Protein AF-A0A2V9QSA2-F1 (afdb_monomer)

Sequence (96 aa):
MHLRLESENGRDGEEYRICDGHVEFRSVGSTPNSDEDNCAWRRVTPQQLIAHVNAKTVLAEWLKKRLGWRRLLRACAEEHLYMFDEMTSNTDRRAA

pLDDT: mean 77.39, std 17.63, range [40.19, 94.56]

Radius of gyration: 16.69 Å; Cα contacts (8 Å, |Δi|>4): 99; chains: 1; bounding box: 32×46×45 Å

Secondary structure (DSSP, 8-state):
-EEEEE-TTSSSEEEEEEETTEEEEEEE---TTSTTTTSS-EEPPHHHHHHHHHTT-HHHHHHHHHH-HHHHHHHHHGGGSTTTHHHHTTSTTS--

Nearest PDB structures (foldseek):
  7d5s-assembly1_A5  TM=6.603E-01  e=3.718E+00  Saccharomyces cerevisiae S288C
  8xa8-assembly1_D  TM=4.562E-01  e=2.093E+00  Bacillus
  7zaz-assembly2_BBB  TM=3.581E-01  e=2.535E+00  Omphalotus olearius
  7zb1-assembly4_D  TM=3.516E-01  e=6.604E+00  Omphalotus olearius

Solvent-accessible surface area (backbone atoms only — not comparable to full-atom values): 5800 Å² total; per-residue (Å²): 114,74,50,75,49,67,40,98,82,70,60,37,34,39,38,34,36,67,55,99,89,41,51,28,33,28,52,42,58,92,62,95,84,56,79,81,68,55,76,48,78,39,74,60,49,23,68,58,48,44,51,34,49,74,66,65,31,73,66,34,56,53,45,36,75,73,61,31,62,73,51,49,56,48,52,41,62,60,72,75,65,72,72,60,59,65,62,60,68,67,66,71,79,78,78,129

Structure (mmCIF, N/CA/C/O backbone):
data_AF-A0A2V9QSA2-F1
#
_entry.id   AF-A0A2V9QSA2-F1
#
loop_
_atom_site.group_PDB
_atom_site.id
_atom_site.type_symbol
_atom_site.label_atom_id
_atom_site.label_alt_id
_atom_site.label_comp_id
_atom_site.label_asym_id
_atom_site.label_entity_id
_atom_site.label_seq_id
_atom_site.pdbx_PDB_ins_code
_atom_site.Cartn_x
_atom_site.Cartn_y
_atom_site.Cartn_z
_atom_site.occupancy
_atom_site.B_iso_or_equiv
_atom_site.auth_seq_id
_atom_site.auth_comp_id
_atom_site.auth_asym_id
_atom_site.auth_atom_id
_atom_site.pdbx_PDB_model_num
ATOM 1 N N . MET A 1 1 ? -8.074 -8.162 -7.326 1.00 77.69 1 MET A N 1
ATOM 2 C CA . MET A 1 1 ? -8.130 -6.729 -7.726 1.00 77.69 1 MET A CA 1
ATOM 3 C C . MET A 1 1 ? -6.732 -6.155 -7.617 1.00 77.69 1 MET A C 1
ATOM 5 O O . MET A 1 1 ? -6.164 -6.267 -6.538 1.00 77.69 1 MET A O 1
ATOM 9 N N . HIS A 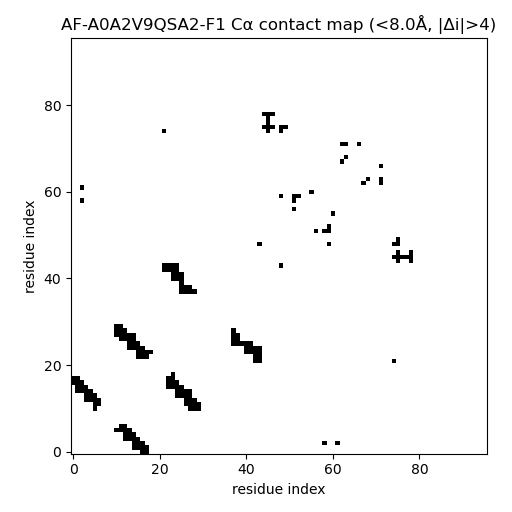1 2 ? -6.165 -5.656 -8.716 1.00 89.44 2 HIS A N 1
ATOM 10 C CA . HIS A 1 2 ? -4.749 -5.279 -8.795 1.00 89.44 2 HIS A CA 1
ATOM 11 C C . HIS A 1 2 ? -4.605 -3.794 -9.172 1.00 89.44 2 HIS A C 1
ATOM 13 O O . HIS A 1 2 ? -5.491 -3.233 -9.822 1.00 89.44 2 HIS A O 1
ATOM 19 N N . LEU A 1 3 ? -3.516 -3.167 -8.735 1.00 91.56 3 LEU A N 1
ATOM 20 C CA . LEU A 1 3 ? -3.052 -1.849 -9.165 1.00 91.56 3 LEU A CA 1
ATOM 21 C C . LEU A 1 3 ? -1.667 -2.031 -9.779 1.00 91.56 3 LEU A C 1
ATOM 23 O O . LEU A 1 3 ? -0.807 -2.618 -9.139 1.00 91.56 3 LEU A O 1
ATOM 27 N N . ARG A 1 4 ? -1.445 -1.513 -10.984 1.00 90.75 4 ARG A N 1
ATOM 28 C CA . ARG A 1 4 ? -0.126 -1.491 -11.617 1.00 90.75 4 ARG A CA 1
ATOM 29 C C . ARG A 1 4 ? 0.327 -0.043 -11.746 1.00 90.75 4 ARG A C 1
ATOM 31 O O . ARG A 1 4 ? -0.427 0.783 -12.258 1.00 90.75 4 ARG A O 1
ATOM 38 N N . LEU A 1 5 ? 1.512 0.249 -11.232 1.00 89.88 5 LEU A N 1
ATOM 39 C CA . LEU A 1 5 ? 2.210 1.515 -11.390 1.00 89.88 5 LEU A CA 1
ATOM 40 C C . LEU A 1 5 ? 3.334 1.282 -12.389 1.00 89.88 5 LEU A C 1
ATOM 42 O O . LEU A 1 5 ? 4.189 0.430 -12.169 1.00 89.88 5 LEU A O 1
ATOM 46 N N . GLU A 1 6 ? 3.300 1.996 -13.503 1.00 88.62 6 GLU A N 1
ATOM 47 C CA . GLU A 1 6 ? 4.300 1.861 -14.558 1.00 88.62 6 GLU A CA 1
ATOM 48 C C . GLU A 1 6 ? 5.298 3.009 -14.469 1.00 88.62 6 GLU A C 1
ATOM 50 O O . GLU A 1 6 ? 4.935 4.152 -14.181 1.00 88.62 6 GLU A O 1
ATOM 55 N N . SER A 1 7 ? 6.563 2.684 -14.709 1.00 83.25 7 SER A N 1
ATOM 56 C CA . SER A 1 7 ? 7.607 3.662 -14.968 1.00 83.25 7 SER A CA 1
ATOM 57 C C . SER A 1 7 ? 7.316 4.391 -16.280 1.00 83.25 7 SER A C 1
ATOM 59 O O . SER A 1 7 ? 6.612 3.882 -17.153 1.00 83.25 7 SER A O 1
ATOM 61 N N . GLU A 1 8 ? 7.904 5.573 -16.454 1.00 80.62 8 GLU A N 1
ATOM 62 C CA . GLU A 1 8 ? 7.762 6.406 -17.655 1.00 80.62 8 GLU A CA 1
ATOM 63 C C . GLU A 1 8 ? 8.127 5.653 -18.949 1.00 80.62 8 GLU A C 1
ATOM 65 O O . GLU A 1 8 ? 7.569 5.913 -20.012 1.00 80.62 8 GLU A O 1
ATOM 70 N N . ASN A 1 9 ? 9.021 4.663 -18.854 1.00 76.81 9 ASN A N 1
ATOM 71 C CA . ASN A 1 9 ? 9.433 3.822 -19.977 1.00 76.81 9 ASN A CA 1
ATOM 72 C C . ASN A 1 9 ? 8.422 2.710 -20.343 1.00 76.81 9 ASN A C 1
ATOM 74 O O . ASN A 1 9 ? 8.630 2.016 -21.340 1.00 76.81 9 ASN A O 1
ATOM 78 N N . GLY A 1 10 ? 7.379 2.497 -19.530 1.00 72.75 10 GLY A N 1
ATOM 79 C CA . GLY A 1 10 ? 6.364 1.447 -19.686 1.00 72.75 10 GLY A CA 1
ATOM 80 C C . GLY A 1 10 ? 6.888 0.007 -19.577 1.00 72.75 10 GLY A C 1
ATOM 81 O O . GLY A 1 10 ? 6.133 -0.943 -19.783 1.00 72.75 10 GLY A O 1
ATOM 82 N N . ARG A 1 11 ? 8.182 -0.180 -19.295 1.00 71.25 11 ARG A N 1
ATOM 83 C CA . ARG A 1 11 ? 8.852 -1.491 -19.245 1.00 71.25 11 ARG A CA 1
ATOM 84 C C . ARG A 1 11 ? 8.998 -2.008 -17.827 1.00 71.25 11 ARG A C 1
ATOM 86 O O . ARG A 1 11 ? 8.872 -3.212 -17.616 1.00 71.25 11 ARG A O 1
ATOM 93 N N . ASP A 1 12 ? 9.229 -1.094 -16.895 1.00 81.06 12 ASP A N 1
ATOM 94 C CA . ASP A 1 12 ? 9.400 -1.394 -15.482 1.00 81.06 12 ASP A CA 1
ATOM 95 C C . ASP A 1 12 ? 8.231 -0.824 -14.681 1.00 81.06 12 ASP A C 1
ATOM 97 O O . ASP A 1 12 ? 7.544 0.104 -15.115 1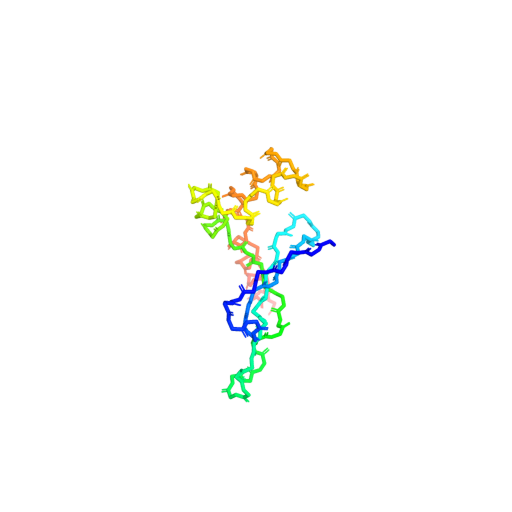.00 81.06 12 ASP A O 1
ATOM 101 N N . GLY A 1 13 ? 7.984 -1.377 -13.505 1.00 85.88 13 GLY A N 1
ATOM 102 C CA . GLY A 1 13 ? 6.876 -0.962 -12.671 1.00 85.88 13 GLY A CA 1
ATOM 103 C C . GLY A 1 13 ? 6.699 -1.821 -11.435 1.00 85.88 13 GLY A C 1
ATOM 104 O O . GLY A 1 13 ? 7.481 -2.723 -11.135 1.00 85.88 13 GLY A O 1
ATOM 105 N N . GLU A 1 14 ? 5.626 -1.527 -10.724 1.00 89.44 14 GLU A N 1
ATOM 106 C CA . GLU A 1 14 ? 5.217 -2.213 -9.512 1.00 89.44 14 GLU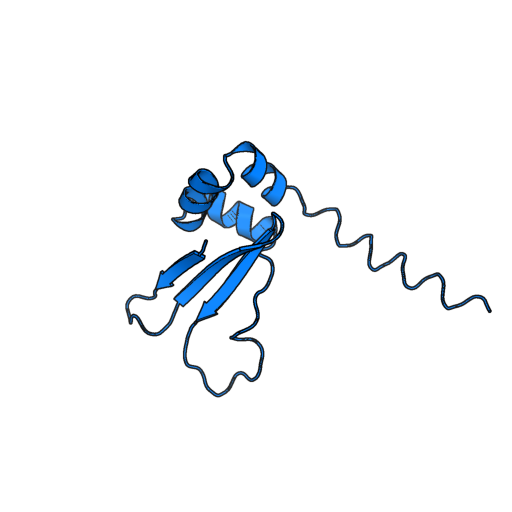 A CA 1
ATOM 107 C C . GLU A 1 14 ? 3.765 -2.642 -9.664 1.00 89.44 14 GLU A C 1
ATOM 109 O O . GLU A 1 14 ? 2.914 -1.902 -10.160 1.00 89.44 14 GLU A O 1
ATOM 114 N N . GLU A 1 15 ? 3.460 -3.853 -9.230 1.00 92.25 15 GLU A N 1
ATOM 115 C CA . GLU A 1 15 ? 2.101 -4.352 -9.168 1.00 92.25 15 GLU A CA 1
ATOM 116 C C . GLU A 1 15 ? 1.732 -4.618 -7.718 1.00 92.25 15 GLU A C 1
ATOM 118 O O . GLU A 1 15 ? 2.493 -5.232 -6.978 1.00 92.25 15 GLU A O 1
ATOM 123 N N . TYR A 1 16 ? 0.543 -4.180 -7.329 1.00 93.25 16 TYR A N 1
ATOM 124 C CA . TYR A 1 16 ? -0.012 -4.323 -5.996 1.00 93.25 16 TYR A CA 1
ATOM 125 C C . TYR A 1 16 ? -1.318 -5.096 -6.049 1.00 93.25 16 TYR A C 1
ATOM 127 O O . TYR A 1 16 ? -2.142 -4.911 -6.951 1.00 93.25 16 TYR A O 1
ATOM 135 N N . ARG A 1 17 ? -1.558 -5.915 -5.031 1.00 93.12 17 ARG A N 1
ATOM 136 C CA . ARG A 1 17 ? -2.831 -6.607 -4.828 1.00 93.12 17 ARG A CA 1
ATOM 137 C C . ARG A 1 17 ? -3.200 -6.637 -3.353 1.00 93.12 17 ARG A C 1
ATOM 139 O O . ARG A 1 17 ? -2.378 -6.390 -2.478 1.00 93.12 17 ARG A O 1
ATOM 146 N N . ILE A 1 18 ? -4.463 -6.953 -3.094 1.00 90.50 18 ILE A N 1
ATOM 147 C CA . ILE A 1 18 ? -4.953 -7.266 -1.752 1.00 90.50 18 ILE A CA 1
ATOM 148 C C . ILE A 1 18 ? -5.204 -8.775 -1.716 1.00 90.50 18 ILE A C 1
ATOM 150 O O . ILE A 1 18 ? -6.044 -9.253 -2.483 1.00 90.50 18 ILE A O 1
ATOM 154 N N . CYS A 1 19 ? -4.493 -9.498 -0.852 1.00 87.50 19 CYS A N 1
ATOM 155 C CA . CYS A 1 19 ? -4.639 -10.940 -0.637 1.00 87.50 19 CYS A CA 1
ATOM 156 C C . CYS A 1 19 ? -4.846 -11.208 0.855 1.00 87.50 19 CYS A C 1
ATOM 158 O O . CYS A 1 19 ? -4.075 -10.719 1.674 1.00 87.50 19 CYS A O 1
ATOM 160 N N . ASP A 1 20 ? -5.923 -11.910 1.216 1.00 83.31 20 ASP A N 1
ATOM 161 C CA . ASP A 1 20 ? -6.266 -12.263 2.606 1.00 83.31 20 ASP A CA 1
ATOM 162 C C . ASP A 1 20 ? -6.229 -11.095 3.608 1.00 83.31 20 ASP A C 1
ATOM 164 O O . ASP A 1 20 ? -5.941 -11.252 4.788 1.00 83.31 20 ASP A O 1
ATOM 168 N N . GLY A 1 21 ? -6.550 -9.886 3.137 1.00 80.38 21 GLY A N 1
ATOM 169 C CA . GLY A 1 21 ? -6.538 -8.671 3.957 1.00 80.38 21 GLY A CA 1
ATOM 170 C C . GLY A 1 21 ? -5.179 -7.976 4.057 1.00 80.38 21 GLY A C 1
ATOM 171 O O . GLY A 1 21 ? -5.135 -6.854 4.558 1.00 80.38 21 GLY A O 1
ATOM 172 N N . HIS A 1 22 ? -4.124 -8.567 3.505 1.00 84.88 22 HIS A N 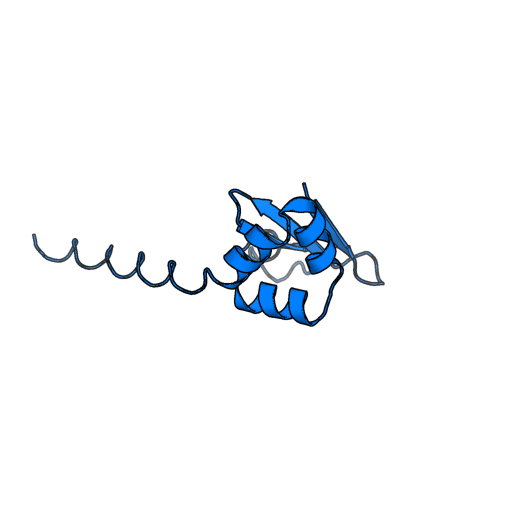1
ATOM 173 C CA . HIS A 1 22 ? -2.801 -7.969 3.394 1.00 84.88 22 HIS A CA 1
ATOM 174 C C . HIS A 1 22 ? -2.600 -7.315 2.028 1.00 84.88 22 HIS A C 1
ATOM 176 O O . HIS A 1 22 ? -3.185 -7.720 1.019 1.00 84.88 22 HIS A O 1
ATOM 182 N N . VAL A 1 23 ? -1.765 -6.279 2.003 1.00 90.31 23 VAL A N 1
ATOM 183 C CA . VAL A 1 23 ? -1.310 -5.658 0.760 1.00 90.31 23 VAL A CA 1
ATOM 184 C C . VAL A 1 23 ? -0.029 -6.357 0.348 1.00 90.31 23 VAL A C 1
ATOM 186 O O . VAL A 1 23 ? 0.905 -6.465 1.137 1.00 90.31 23 VAL A O 1
ATOM 189 N N . GLU A 1 24 ? 0.011 -6.829 -0.885 1.00 92.25 24 GLU A N 1
ATOM 190 C CA . GLU A 1 24 ? 1.190 -7.451 -1.467 1.00 92.25 24 GLU A CA 1
ATOM 191 C C . GLU A 1 24 ? 1.631 -6.651 -2.678 1.00 92.25 24 GLU A C 1
ATOM 193 O O . GLU A 1 24 ? 0.797 -6.075 -3.383 1.00 92.25 24 GLU A O 1
ATOM 198 N N . PHE A 1 25 ? 2.933 -6.633 -2.921 1.00 91.38 25 PHE A N 1
ATOM 199 C CA . PHE A 1 25 ? 3.529 -6.017 -4.087 1.00 91.38 25 PHE A CA 1
ATOM 200 C C . PHE A 1 25 ? 4.509 -6.966 -4.764 1.00 91.38 25 PHE A C 1
ATOM 202 O O . PHE A 1 25 ? 5.069 -7.872 -4.143 1.00 91.38 25 PHE A O 1
ATOM 209 N N . ARG A 1 26 ? 4.725 -6.734 -6.050 1.00 89.19 26 ARG A N 1
ATOM 210 C CA . ARG A 1 26 ? 5.843 -7.287 -6.803 1.00 89.19 26 ARG A CA 1
ATOM 211 C C . ARG A 1 26 ? 6.357 -6.240 -7.772 1.00 89.19 26 ARG A C 1
ATOM 213 O O . ARG A 1 26 ? 5.589 -5.413 -8.260 1.00 89.19 26 ARG A O 1
ATOM 220 N N . SER A 1 27 ? 7.641 -6.300 -8.073 1.00 86.31 27 SER A N 1
ATOM 221 C CA . SER A 1 27 ? 8.211 -5.531 -9.173 1.00 86.31 27 SER A CA 1
ATOM 222 C C . SER A 1 27 ? 7.870 -6.227 -10.494 1.00 86.31 27 SER A C 1
ATOM 224 O O . SER A 1 27 ? 7.696 -7.440 -10.543 1.00 86.31 27 SER A O 1
ATOM 226 N N . VAL A 1 28 ? 7.714 -5.463 -11.566 1.00 81.69 28 VAL A N 1
ATOM 227 C CA . VAL A 1 28 ? 7.455 -5.970 -12.914 1.00 81.69 28 VAL A CA 1
ATOM 228 C C . VAL A 1 28 ? 8.443 -5.264 -13.826 1.00 81.69 28 VAL A C 1
ATOM 230 O O . VAL A 1 28 ? 8.342 -4.058 -13.986 1.00 81.69 28 VAL A O 1
ATOM 233 N N . GLY A 1 29 ? 9.422 -5.972 -14.382 1.00 73.44 29 GLY A N 1
ATOM 234 C CA . GLY A 1 29 ? 10.489 -5.338 -15.162 1.00 73.44 29 GLY A CA 1
ATOM 235 C C . GLY A 1 29 ? 11.583 -6.319 -15.567 1.00 73.44 29 GLY A C 1
ATOM 236 O O . GLY A 1 29 ? 11.750 -7.369 -14.948 1.00 73.44 29 GLY A O 1
ATOM 237 N N . SER A 1 30 ? 12.286 -6.007 -16.655 1.00 59.81 30 SER A N 1
ATOM 238 C CA . SER A 1 30 ? 13.206 -6.932 -17.330 1.00 59.81 30 SER A CA 1
ATOM 239 C C . SER A 1 30 ? 14.657 -6.707 -16.908 1.00 59.81 30 SER A C 1
ATOM 241 O O . SER A 1 30 ? 15.428 -6.091 -17.640 1.00 59.81 30 SER A O 1
ATOM 243 N N . THR A 1 31 ? 15.069 -7.273 -15.775 1.00 54.69 31 THR A N 1
ATOM 244 C CA . THR A 1 31 ? 16.475 -7.662 -15.593 1.00 54.69 31 THR A CA 1
ATOM 245 C C . THR A 1 31 ? 16.567 -9.186 -15.587 1.00 54.69 31 THR A C 1
ATOM 247 O O . THR A 1 31 ? 16.112 -9.810 -14.631 1.00 54.69 31 THR A O 1
ATOM 250 N N . PRO A 1 32 ? 17.153 -9.809 -16.627 1.00 50.34 32 PRO A N 1
ATOM 251 C CA . PRO A 1 32 ? 17.303 -11.264 -16.699 1.00 50.34 32 PRO A CA 1
ATOM 252 C C . PRO A 1 32 ? 18.381 -11.825 -15.755 1.00 50.34 32 PRO A C 1
ATOM 254 O O . PRO A 1 32 ? 18.585 -13.029 -15.746 1.00 50.34 32 PRO A O 1
ATOM 257 N N . A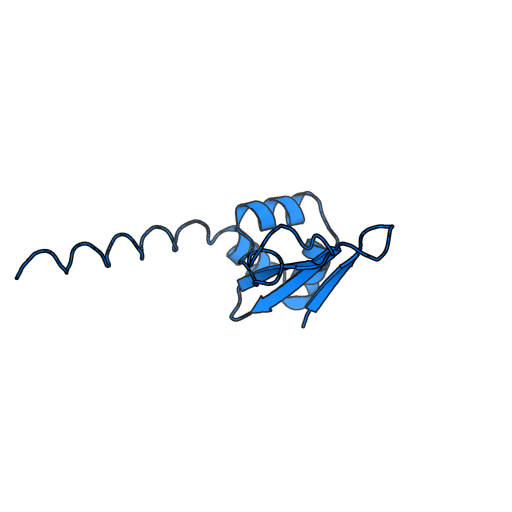SN A 1 33 ? 19.065 -10.978 -14.973 1.00 48.41 33 ASN A N 1
ATOM 258 C CA . ASN A 1 33 ? 20.222 -11.361 -14.149 1.00 48.41 33 ASN A CA 1
ATOM 259 C C . ASN A 1 33 ? 19.985 -11.239 -12.634 1.00 48.41 33 ASN A C 1
ATOM 261 O O . ASN A 1 33 ? 20.938 -11.195 -11.862 1.00 48.41 33 ASN A O 1
ATOM 265 N N . SER A 1 34 ? 18.735 -11.137 -12.196 1.00 54.06 34 SER A N 1
ATOM 266 C CA . SER A 1 34 ? 18.389 -11.256 -10.778 1.00 54.06 34 SER A CA 1
ATOM 267 C C . SER A 1 34 ? 17.384 -12.388 -10.664 1.00 54.06 34 SER A C 1
ATOM 269 O O . SER A 1 34 ? 16.170 -12.169 -10.721 1.00 54.06 34 SER A O 1
ATOM 271 N N . ASP A 1 35 ? 17.940 -13.594 -10.652 1.00 47.88 35 ASP A N 1
ATOM 272 C CA . ASP A 1 35 ? 17.228 -14.853 -10.531 1.00 47.88 35 ASP A CA 1
ATOM 273 C C . ASP A 1 35 ? 16.210 -14.798 -9.372 1.00 47.88 35 ASP A C 1
ATOM 275 O O . ASP A 1 35 ? 16.481 -14.296 -8.283 1.00 47.88 35 ASP A O 1
ATOM 279 N N . GLU A 1 36 ? 15.005 -15.285 -9.664 1.00 50.44 36 GLU A N 1
ATOM 280 C CA . GLU A 1 36 ? 13.948 -15.709 -8.730 1.00 50.44 36 GLU A CA 1
ATOM 281 C C . GLU A 1 36 ? 13.168 -14.654 -7.911 1.00 50.44 36 GLU A C 1
ATOM 283 O O . GLU A 1 36 ? 11.968 -14.851 -7.706 1.00 50.44 36 GLU A O 1
ATOM 288 N N . ASP A 1 37 ? 13.726 -13.498 -7.542 1.00 53.00 37 ASP A N 1
ATOM 289 C CA . ASP A 1 37 ? 13.036 -12.563 -6.621 1.00 53.00 37 ASP A CA 1
ATOM 290 C C . ASP A 1 37 ? 12.069 -11.559 -7.284 1.00 53.00 37 ASP A C 1
ATOM 292 O O . ASP A 1 37 ? 11.194 -10.985 -6.625 1.00 53.00 37 ASP A O 1
ATOM 296 N N . ASN A 1 38 ? 12.178 -11.345 -8.598 1.00 57.72 38 ASN A N 1
ATOM 297 C CA . ASN A 1 38 ? 11.431 -10.290 -9.301 1.00 57.72 38 ASN A CA 1
ATOM 298 C C . ASN A 1 38 ? 9.995 -10.660 -9.703 1.00 57.72 38 ASN A C 1
ATOM 300 O O . ASN A 1 38 ? 9.283 -9.819 -10.239 1.00 57.72 38 ASN A O 1
ATOM 304 N N . CYS A 1 39 ? 9.537 -11.884 -9.436 1.00 66.69 39 CYS A N 1
ATOM 305 C CA . CYS A 1 39 ? 8.177 -12.319 -9.787 1.00 66.69 39 CYS A CA 1
ATOM 306 C C . CYS A 1 39 ? 7.313 -12.705 -8.579 1.00 66.69 39 CYS A C 1
ATOM 308 O O . CYS A 1 39 ? 6.093 -12.859 -8.732 1.00 66.69 39 CYS A O 1
ATOM 310 N N . ALA A 1 40 ? 7.916 -12.857 -7.397 1.00 81.69 40 ALA A N 1
ATOM 311 C CA . ALA A 1 40 ? 7.216 -13.276 -6.194 1.00 81.69 40 ALA A CA 1
ATOM 312 C C . ALA A 1 40 ? 6.444 -12.110 -5.564 1.00 81.69 40 ALA A C 1
ATOM 314 O O . ALA A 1 40 ? 6.945 -10.994 -5.416 1.00 81.69 40 ALA A O 1
ATOM 315 N N . TRP A 1 41 ? 5.201 -12.384 -5.171 1.00 87.56 41 TRP A N 1
ATOM 316 C CA . TRP A 1 41 ? 4.416 -11.456 -4.368 1.00 87.56 41 TRP A CA 1
ATOM 317 C C . TRP A 1 41 ? 4.988 -11.403 -2.956 1.00 87.56 41 TRP A C 1
ATOM 319 O O . TRP A 1 41 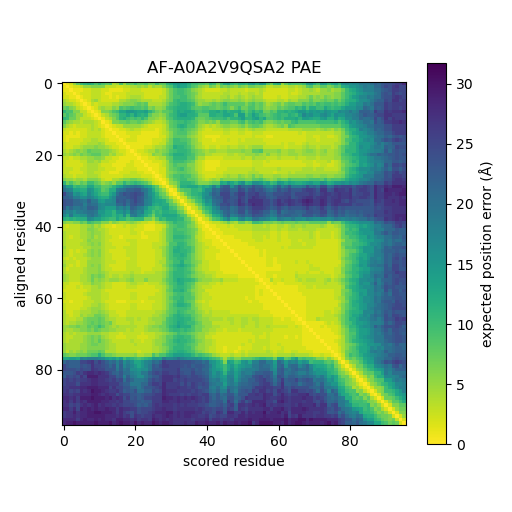? 5.109 -12.431 -2.293 1.00 87.56 41 TRP A O 1
ATOM 329 N N . ARG A 1 42 ? 5.316 -10.199 -2.492 1.00 88.81 42 ARG A N 1
ATOM 330 C CA . ARG A 1 42 ? 5.817 -9.945 -1.141 1.00 88.81 42 ARG A CA 1
ATOM 331 C C . ARG A 1 42 ? 4.849 -9.043 -0.401 1.00 88.81 42 ARG A C 1
ATOM 333 O O . ARG A 1 42 ? 4.256 -8.143 -0.992 1.00 88.81 42 ARG A O 1
ATOM 340 N N . ARG A 1 43 ? 4.680 -9.269 0.899 1.00 89.75 43 ARG A N 1
ATOM 341 C CA . ARG A 1 43 ? 3.829 -8.409 1.727 1.00 89.75 43 ARG A CA 1
ATOM 342 C C . ARG A 1 43 ? 4.458 -7.026 1.852 1.00 89.75 43 ARG A C 1
ATOM 344 O O . ARG A 1 43 ? 5.648 -6.908 2.129 1.00 89.75 43 ARG A O 1
ATOM 351 N N . VAL A 1 44 ? 3.643 -5.996 1.657 1.00 89.94 44 VAL A N 1
ATOM 352 C CA . VAL A 1 44 ? 4.027 -4.614 1.944 1.00 89.94 44 VAL A CA 1
ATOM 353 C C . VAL A 1 44 ? 4.075 -4.464 3.457 1.00 89.94 44 VAL A C 1
ATOM 355 O O . VAL A 1 44 ? 3.103 -4.792 4.144 1.00 89.94 44 VAL A O 1
ATOM 358 N N . THR A 1 45 ? 5.200 -3.991 3.985 1.00 89.62 45 THR A N 1
ATOM 359 C CA . THR A 1 45 ? 5.338 -3.832 5.432 1.00 89.62 45 THR A CA 1
ATOM 360 C C . THR A 1 45 ? 4.452 -2.690 5.938 1.00 89.62 45 THR A C 1
ATOM 362 O O . THR A 1 45 ? 4.156 -1.746 5.193 1.00 89.62 45 THR A O 1
ATOM 365 N N . PRO A 1 46 ? 4.054 -2.710 7.219 1.00 90.25 46 PRO A N 1
ATOM 366 C CA . PRO A 1 46 ? 3.336 -1.593 7.820 1.00 90.25 46 PRO A CA 1
ATOM 367 C C . PRO A 1 46 ? 4.074 -0.256 7.655 1.00 90.25 46 PRO A C 1
ATOM 369 O O . PRO A 1 46 ? 3.442 0.744 7.319 1.00 90.25 46 PRO A O 1
ATOM 372 N N . GLN A 1 47 ? 5.412 -0.232 7.769 1.00 89.94 47 GLN A N 1
ATOM 373 C CA . GLN A 1 47 ? 6.183 1.005 7.576 1.00 89.94 47 GLN A CA 1
ATOM 374 C C . GLN A 1 47 ? 6.119 1.511 6.129 1.00 89.94 47 GLN A C 1
ATOM 376 O O . GLN A 1 47 ? 5.989 2.715 5.902 1.00 89.94 47 GLN A O 1
ATOM 381 N N . GLN A 1 48 ? 6.156 0.609 5.143 1.00 90.94 48 GLN A N 1
ATOM 382 C CA . GLN A 1 48 ? 5.970 0.974 3.737 1.00 90.94 48 GLN A CA 1
ATOM 383 C C . GLN A 1 48 ? 4.564 1.539 3.499 1.00 90.94 48 GLN A C 1
ATOM 385 O O . GLN A 1 48 ? 4.417 2.584 2.863 1.00 90.94 48 GLN A O 1
ATOM 390 N N . LEU A 1 49 ? 3.523 0.916 4.065 1.00 91.19 49 LEU A N 1
ATOM 391 C CA . LEU A 1 49 ? 2.153 1.438 3.988 1.00 91.19 49 LEU A CA 1
ATOM 392 C C . LEU A 1 49 ? 2.036 2.831 4.616 1.00 91.19 49 LEU A C 1
ATOM 394 O O . LEU A 1 49 ? 1.431 3.719 4.013 1.00 91.19 49 LEU A O 1
ATOM 398 N N . ILE A 1 50 ? 2.652 3.052 5.781 1.00 91.69 50 ILE A N 1
ATOM 399 C CA . ILE A 1 50 ? 2.702 4.365 6.438 1.00 91.69 50 ILE A CA 1
ATOM 400 C C . ILE A 1 50 ? 3.356 5.398 5.517 1.00 91.69 50 ILE A C 1
ATOM 402 O O . ILE A 1 50 ? 2.801 6.483 5.337 1.00 91.69 50 ILE A O 1
ATOM 406 N N . ALA A 1 51 ? 4.490 5.066 4.893 1.00 92.38 51 ALA A N 1
ATOM 407 C CA . ALA A 1 51 ? 5.163 5.958 3.954 1.00 92.38 51 ALA A CA 1
ATOM 408 C C . ALA A 1 51 ? 4.248 6.334 2.775 1.00 92.38 51 ALA A C 1
ATOM 410 O O . ALA A 1 51 ? 4.094 7.517 2.467 1.00 92.38 51 ALA A O 1
ATOM 411 N N . HIS A 1 52 ? 3.561 5.356 2.175 1.00 92.88 52 HIS A N 1
ATOM 412 C CA . HIS A 1 52 ? 2.617 5.592 1.079 1.00 92.88 52 HIS A CA 1
ATOM 413 C C . HIS A 1 52 ? 1.423 6.465 1.480 1.00 92.88 52 HIS A C 1
ATOM 415 O O . HIS A 1 52 ? 1.007 7.318 0.687 1.00 92.88 52 HIS A O 1
ATOM 421 N N . VAL A 1 53 ? 0.870 6.255 2.681 1.00 90.94 53 VAL A N 1
ATOM 422 C CA . VAL A 1 53 ? -0.254 7.033 3.228 1.00 90.94 53 VAL A CA 1
ATOM 423 C C . VAL A 1 53 ? 0.174 8.466 3.537 1.00 90.94 53 VAL A C 1
ATOM 425 O O . VAL A 1 53 ? -0.516 9.401 3.132 1.00 90.94 53 VAL A O 1
ATOM 428 N N . ASN A 1 54 ? 1.328 8.652 4.180 1.00 91.88 54 ASN A N 1
ATOM 429 C CA . ASN A 1 54 ? 1.876 9.973 4.493 1.00 91.88 54 ASN A CA 1
ATOM 430 C C . ASN A 1 54 ? 2.192 10.774 3.224 1.00 91.88 54 ASN A C 1
ATOM 432 O O . ASN A 1 54 ? 1.880 11.962 3.151 1.00 91.88 5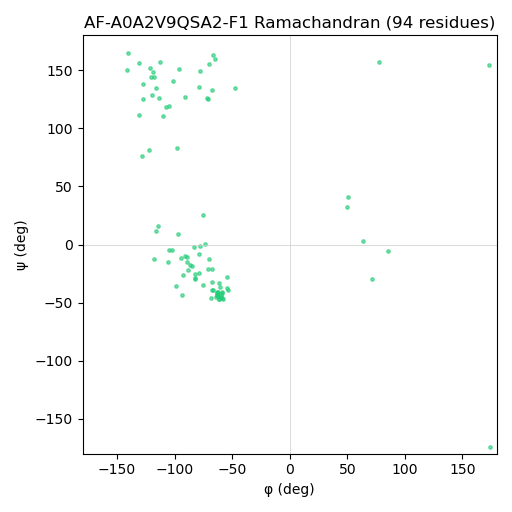4 ASN A O 1
ATOM 436 N N . ALA A 1 55 ? 2.744 10.115 2.203 1.00 92.81 55 ALA A N 1
ATOM 437 C CA . ALA A 1 55 ? 3.038 10.723 0.908 1.00 92.81 55 ALA A CA 1
ATOM 438 C C . ALA A 1 55 ? 1.803 10.878 -0.003 1.00 92.81 55 ALA A C 1
ATOM 440 O O . ALA A 1 55 ? 1.931 11.409 -1.104 1.00 92.81 55 ALA A O 1
ATOM 441 N N . LYS A 1 56 ? 0.610 10.433 0.428 1.00 92.06 56 LYS A N 1
ATOM 442 C CA . LYS A 1 56 ? -0.649 10.498 -0.344 1.00 92.06 56 LYS A CA 1
ATOM 443 C C . LYS A 1 56 ? -0.514 9.931 -1.762 1.00 92.06 56 LYS A C 1
ATOM 445 O O . LYS A 1 56 ? -1.026 10.487 -2.732 1.00 92.06 56 LYS A O 1
ATOM 450 N N . THR A 1 57 ? 0.211 8.824 -1.879 1.00 93.56 57 THR A N 1
ATOM 451 C CA . THR A 1 57 ? 0.484 8.186 -3.173 1.00 93.56 57 THR A CA 1
ATOM 452 C C . THR A 1 57 ? -0.785 7.624 -3.819 1.00 93.56 57 THR A C 1
ATOM 454 O O . THR A 1 57 ? -1.790 7.369 -3.151 1.00 93.56 57 THR A O 1
ATOM 457 N N . VAL A 1 58 ? -0.719 7.343 -5.126 1.00 93.44 58 VAL A N 1
ATOM 458 C CA . VAL A 1 58 ? -1.796 6.652 -5.863 1.00 93.44 58 VAL A CA 1
ATOM 459 C C . VAL A 1 58 ? -2.160 5.320 -5.199 1.00 93.44 58 VAL A C 1
ATOM 461 O O . VAL A 1 58 ? -3.341 4.981 -5.110 1.00 93.44 58 VAL A O 1
ATOM 464 N N . LEU A 1 59 ? -1.168 4.600 -4.662 1.00 92.31 59 LEU A N 1
ATOM 465 C CA . LEU A 1 59 ? -1.398 3.380 -3.893 1.00 92.31 59 LEU A CA 1
ATOM 466 C C . LEU A 1 59 ? -2.267 3.641 -2.656 1.00 92.31 59 LEU A C 1
ATOM 468 O O . LEU A 1 59 ? -3.214 2.896 -2.413 1.00 92.31 59 LEU A O 1
ATOM 472 N N . ALA A 1 60 ? -1.997 4.705 -1.897 1.00 93.25 60 ALA A N 1
ATOM 473 C CA . ALA A 1 60 ? -2.768 5.036 -0.700 1.00 93.25 60 ALA A CA 1
ATOM 474 C C . ALA A 1 60 ? -4.234 5.365 -1.018 1.00 93.25 60 ALA A C 1
ATOM 476 O O . ALA A 1 60 ? -5.138 4.868 -0.342 1.00 93.25 60 ALA A O 1
ATOM 477 N N . GLU A 1 61 ? -4.493 6.139 -2.073 1.00 94.12 61 GLU A N 1
ATOM 478 C CA . GLU A 1 61 ? -5.864 6.442 -2.501 1.00 94.12 61 GLU A CA 1
ATOM 479 C C . GLU A 1 61 ? -6.584 5.199 -3.042 1.00 94.12 61 GLU A C 1
ATOM 481 O O . GLU A 1 61 ? -7.757 4.958 -2.730 1.00 94.12 61 GLU A O 1
ATOM 486 N N . TRP A 1 62 ? -5.876 4.348 -3.788 1.00 94.56 62 TRP A N 1
ATOM 487 C CA . TRP A 1 62 ? -6.413 3.068 -4.241 1.00 94.56 62 TRP A CA 1
ATOM 488 C C . TRP A 1 62 ? -6.775 2.149 -3.064 1.00 94.56 62 TRP A C 1
ATOM 490 O O . TRP A 1 62 ? -7.891 1.619 -3.018 1.00 94.56 62 TRP A O 1
ATOM 500 N N . LEU A 1 63 ? -5.888 2.015 -2.072 1.00 93.00 63 LEU A N 1
ATOM 501 C CA . LEU A 1 63 ? -6.127 1.228 -0.861 1.00 93.00 63 LEU A CA 1
ATOM 502 C C . LEU A 1 63 ? -7.302 1.782 -0.059 1.00 93.00 63 LEU A C 1
ATOM 504 O O . LEU A 1 63 ? -8.184 1.025 0.345 1.00 93.00 63 LEU A O 1
ATOM 508 N N . LYS A 1 64 ? -7.376 3.102 0.118 1.00 92.69 64 LYS A N 1
ATOM 509 C CA . LYS A 1 64 ? -8.489 3.767 0.801 1.00 92.69 64 LYS A CA 1
ATOM 510 C C . LYS A 1 64 ? -9.825 3.476 0.121 1.00 92.69 64 LYS A C 1
ATOM 512 O O . LYS A 1 64 ? -10.799 3.191 0.815 1.00 92.69 64 LYS A O 1
ATOM 517 N N . LYS A 1 65 ? -9.880 3.490 -1.214 1.00 92.44 65 LYS A N 1
ATOM 518 C CA . LYS A 1 65 ? -11.103 3.184 -1.975 1.00 92.44 65 LYS A CA 1
ATOM 519 C C . LYS A 1 65 ? -11.530 1.718 -1.854 1.00 92.44 65 LYS A C 1
ATOM 521 O O . LYS A 1 65 ? -12.721 1.429 -1.918 1.00 92.44 65 LYS A O 1
ATOM 526 N N . ARG A 1 66 ? -10.581 0.787 -1.709 1.00 90.50 66 ARG A N 1
ATOM 527 C CA . ARG A 1 66 ? -10.854 -0.664 -1.696 1.00 90.50 66 ARG A CA 1
ATOM 528 C C . ARG A 1 66 ? -11.056 -1.245 -0.299 1.00 90.50 66 ARG A C 1
ATOM 530 O O . ARG A 1 66 ? -11.963 -2.045 -0.102 1.00 90.50 66 ARG A O 1
ATOM 537 N N . LEU A 1 67 ? -10.219 -0.857 0.656 1.00 88.81 67 LEU A N 1
ATOM 538 C CA . LEU A 1 67 ? -10.252 -1.343 2.038 1.00 88.81 67 LEU A CA 1
ATOM 539 C C . LEU A 1 67 ? -11.088 -0.441 2.951 1.00 88.81 67 LEU A C 1
ATOM 541 O O . LEU A 1 67 ? -11.606 -0.897 3.972 1.00 88.81 67 LEU A O 1
ATOM 545 N N . GLY A 1 68 ? -11.217 0.839 2.602 1.00 91.12 68 GLY A N 1
ATOM 546 C CA . GLY A 1 68 ? -11.709 1.862 3.513 1.00 91.12 68 GLY A CA 1
ATOM 547 C C . GLY A 1 68 ? -10.642 2.296 4.523 1.00 91.12 68 GLY A C 1
ATOM 548 O O . GLY A 1 68 ? -9.708 1.564 4.853 1.00 91.12 68 GLY A O 1
ATOM 549 N N . TRP A 1 69 ? -10.813 3.504 5.060 1.00 89.44 69 TRP A N 1
ATOM 550 C CA . TRP A 1 69 ? -9.822 4.148 5.930 1.00 89.44 69 TRP A CA 1
ATOM 551 C C . TRP A 1 69 ? -9.488 3.338 7.194 1.00 89.44 69 TRP A C 1
ATOM 553 O O . TRP A 1 69 ? -8.327 3.197 7.556 1.00 89.44 69 TRP A O 1
ATOM 563 N N . ARG A 1 70 ? -10.496 2.729 7.835 1.00 90.44 70 ARG A N 1
ATOM 564 C CA . ARG A 1 70 ? -10.307 1.957 9.079 1.00 90.44 70 ARG A CA 1
ATOM 565 C C . ARG A 1 70 ? -9.413 0.727 8.898 1.00 90.44 70 ARG A C 1
ATOM 567 O O . ARG A 1 70 ? -8.584 0.449 9.756 1.00 90.44 70 ARG A O 1
ATOM 574 N N . ARG A 1 71 ? -9.588 -0.016 7.800 1.00 88.94 71 ARG A N 1
ATOM 575 C CA . ARG A 1 71 ? -8.792 -1.224 7.519 1.00 88.94 71 ARG A CA 1
ATOM 576 C C . ARG A 1 71 ? -7.382 -0.866 7.063 1.00 88.94 71 ARG A C 1
ATOM 578 O O . ARG A 1 71 ? -6.449 -1.555 7.447 1.00 88.94 71 ARG A O 1
ATOM 585 N N . LEU A 1 72 ? -7.231 0.233 6.322 1.00 89.50 72 LEU A N 1
ATOM 586 C CA . LEU A 1 72 ? -5.920 0.760 5.950 1.00 89.50 72 LEU A CA 1
ATOM 587 C C . LEU A 1 72 ? -5.102 1.160 7.187 1.00 89.50 72 LEU A C 1
ATOM 589 O O . LEU A 1 72 ? -3.966 0.729 7.322 1.00 89.50 72 LEU A O 1
ATOM 593 N N . LEU A 1 73 ? -5.703 1.892 8.133 1.00 88.94 73 LEU A N 1
ATOM 594 C CA . LEU A 1 73 ? -5.034 2.237 9.394 1.00 88.94 73 LEU A CA 1
ATOM 595 C C . LEU A 1 73 ? -4.645 1.005 10.219 1.00 88.94 73 LEU A C 1
ATOM 597 O O . LEU A 1 73 ? -3.588 1.006 10.839 1.00 88.94 73 LEU A O 1
ATOM 601 N N . ARG A 1 74 ? -5.470 -0.050 10.215 1.00 89.56 74 ARG A N 1
ATOM 602 C CA . ARG A 1 74 ? -5.119 -1.313 10.879 1.00 89.56 74 ARG A C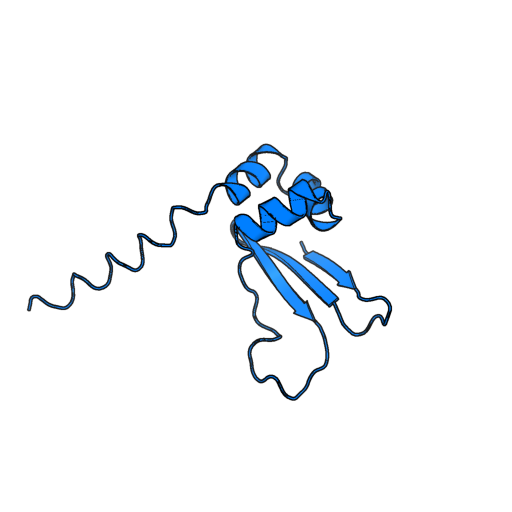A 1
ATOM 603 C C . ARG A 1 74 ? -3.904 -1.975 10.228 1.00 89.56 74 ARG A C 1
ATOM 605 O O . ARG A 1 74 ? -2.998 -2.362 10.949 1.00 89.56 74 ARG A O 1
ATOM 612 N N . ALA A 1 75 ? -3.859 -2.042 8.898 1.00 86.94 75 ALA A N 1
ATOM 613 C CA . ALA A 1 75 ? -2.719 -2.603 8.171 1.00 86.94 75 ALA A CA 1
ATOM 614 C C . ALA A 1 75 ? -1.418 -1.815 8.426 1.00 86.94 75 ALA A C 1
ATOM 616 O O . ALA A 1 75 ? -0.348 -2.405 8.522 1.00 86.94 75 ALA A O 1
ATOM 617 N N . CYS A 1 76 ? -1.509 -0.494 8.619 1.00 88.38 76 CYS A N 1
ATOM 618 C CA . CYS A 1 76 ? -0.374 0.329 9.049 1.00 88.38 76 CYS A CA 1
ATOM 619 C C . CYS A 1 76 ? 0.099 0.031 10.485 1.00 88.38 76 CYS A C 1
ATOM 621 O O . CYS A 1 76 ? 1.225 0.371 10.823 1.00 88.38 76 CYS A O 1
ATOM 623 N N . ALA A 1 77 ? -0.740 -0.565 11.336 1.00 83.81 77 ALA A N 1
ATOM 624 C CA . ALA A 1 77 ? -0.435 -0.855 12.739 1.00 83.81 77 ALA A CA 1
ATOM 625 C C . ALA A 1 77 ? -0.066 -2.331 13.002 1.00 83.81 77 ALA A C 1
ATOM 627 O O . ALA A 1 77 ? 0.300 -2.679 14.122 1.00 83.81 77 ALA A O 1
ATOM 628 N N . GLU A 1 78 ? -0.141 -3.209 11.995 1.00 76.19 78 GLU A N 1
ATOM 629 C CA . GLU A 1 78 ? 0.126 -4.658 12.102 1.00 76.19 78 GLU A CA 1
ATOM 630 C C . GLU A 1 78 ? 1.627 -5.021 12.211 1.00 76.19 78 GLU A C 1
ATOM 632 O O . GLU A 1 78 ? 2.039 -6.136 11.902 1.00 76.19 78 GLU A O 1
ATOM 637 N N . GLU A 1 79 ? 2.464 -4.105 12.706 1.00 58.66 79 GLU A N 1
ATOM 638 C CA . GLU A 1 79 ? 3.917 -4.291 12.879 1.00 58.66 79 GLU A CA 1
ATOM 639 C C . GLU A 1 79 ? 4.272 -5.294 13.996 1.00 58.66 79 GLU A C 1
ATOM 641 O O . GLU A 1 79 ? 5.399 -5.770 14.080 1.00 58.66 79 GLU A O 1
ATOM 646 N N . HIS A 1 80 ? 3.306 -5.673 14.838 1.00 50.12 80 HIS A N 1
ATOM 647 C CA . HIS A 1 80 ? 3.584 -6.350 16.108 1.00 50.12 80 HIS A CA 1
ATOM 648 C C . HIS A 1 80 ? 3.296 -7.858 16.174 1.00 50.12 80 HIS A C 1
ATOM 650 O O . HIS A 1 80 ? 3.608 -8.466 17.195 1.00 50.12 80 HIS A O 1
ATOM 656 N N . LEU A 1 81 ? 2.725 -8.491 15.142 1.00 50.03 81 LEU A N 1
ATOM 657 C CA . LEU A 1 81 ? 2.271 -9.892 15.255 1.00 50.03 81 LEU A CA 1
ATOM 658 C C . LEU A 1 81 ? 3.149 -10.930 14.542 1.00 50.03 81 LEU A C 1
ATOM 660 O O . LEU A 1 81 ? 3.049 -12.109 14.862 1.00 50.03 81 LEU A O 1
ATOM 664 N N . TYR A 1 82 ? 4.047 -10.524 13.641 1.00 48.25 82 TYR A N 1
ATOM 665 C CA . TYR A 1 82 ? 4.844 -11.472 12.847 1.00 48.25 82 TYR A CA 1
ATOM 666 C C . TYR A 1 82 ? 6.229 -11.798 13.425 1.00 48.25 82 TYR A C 1
ATOM 668 O O . TYR A 1 82 ? 6.837 -12.767 12.991 1.00 48.25 82 TYR A O 1
ATOM 676 N N . MET A 1 83 ? 6.717 -11.064 14.434 1.00 45.31 83 MET A N 1
ATOM 677 C CA . MET A 1 83 ? 7.955 -11.441 15.143 1.00 45.31 83 MET A CA 1
ATOM 678 C C . MET A 1 83 ? 7.736 -12.447 16.285 1.00 45.31 83 MET A C 1
ATOM 680 O O . MET A 1 83 ? 8.695 -13.074 16.725 1.00 45.31 83 MET A O 1
ATOM 684 N N . PHE A 1 84 ? 6.504 -12.610 16.783 1.00 46.38 84 PHE A N 1
ATOM 685 C CA . PHE A 1 84 ? 6.225 -13.504 17.916 1.00 46.38 84 PHE A CA 1
ATOM 686 C C . PHE A 1 84 ? 5.915 -14.953 17.508 1.00 46.38 84 PHE A C 1
ATOM 688 O O . PHE A 1 84 ? 6.103 -15.849 18.325 1.00 46.38 84 PHE A O 1
ATOM 695 N N . ASP A 1 85 ? 5.486 -15.200 16.268 1.00 47.09 85 ASP A N 1
ATOM 696 C CA . ASP A 1 85 ? 5.070 -16.541 15.818 1.00 47.09 85 ASP A CA 1
ATOM 697 C C . ASP A 1 85 ? 6.261 -17.436 15.408 1.00 47.09 85 ASP A C 1
ATOM 699 O O . ASP A 1 85 ? 6.259 -18.650 15.606 1.00 47.09 85 ASP A O 1
ATOM 703 N N . GLU A 1 86 ? 7.351 -16.836 14.918 1.00 48.59 86 GLU A N 1
ATOM 704 C CA . GLU A 1 86 ? 8.558 -17.582 14.528 1.00 48.59 86 GLU A CA 1
ATOM 705 C C . GLU A 1 86 ? 9.422 -17.987 15.741 1.00 48.59 86 GLU A C 1
ATOM 707 O O . GLU A 1 86 ? 10.137 -18.991 15.710 1.00 48.59 86 GLU A O 1
ATOM 712 N N . MET A 1 87 ? 9.317 -17.255 16.856 1.00 48.09 87 MET A N 1
ATOM 713 C CA . MET A 1 87 ? 10.095 -17.521 18.074 1.00 48.09 87 MET A CA 1
ATOM 714 C C . MET A 1 87 ? 9.491 -18.631 18.951 1.00 48.09 87 MET A C 1
ATOM 716 O O . MET A 1 87 ? 10.220 -19.312 19.675 1.00 48.09 87 MET A O 1
ATOM 720 N N . THR A 1 88 ? 8.180 -18.872 18.869 1.00 53.12 88 THR A N 1
ATOM 721 C CA . THR A 1 88 ? 7.504 -19.936 19.632 1.00 53.12 88 THR A CA 1
ATOM 722 C C . THR A 1 88 ? 7.634 -21.308 18.965 1.00 53.12 88 THR A C 1
ATOM 724 O O . THR A 1 88 ? 7.732 -22.308 19.672 1.00 53.12 88 THR A O 1
ATOM 727 N N . SER A 1 89 ? 7.762 -21.379 17.634 1.00 54.47 89 SER A N 1
ATOM 728 C CA . SER A 1 89 ? 7.909 -22.657 16.907 1.00 54.47 89 SER A CA 1
ATOM 729 C C . SER A 1 89 ? 9.264 -23.357 17.096 1.00 54.47 89 SER A C 1
ATOM 731 O O . SER A 1 89 ? 9.361 -24.570 16.899 1.00 54.47 89 SER A O 1
ATOM 733 N N . ASN A 1 90 ? 10.318 -22.638 17.496 1.00 48.84 90 ASN A N 1
ATOM 734 C CA . ASN A 1 90 ? 11.656 -23.225 17.665 1.00 48.84 90 ASN A CA 1
ATOM 735 C C . ASN A 1 90 ? 11.949 -23.757 19.076 1.00 48.84 90 ASN A C 1
ATOM 737 O O . ASN A 1 90 ? 12.952 -24.447 19.264 1.00 48.84 90 ASN A O 1
ATOM 741 N N . THR A 1 91 ? 11.091 -23.480 20.062 1.00 54.50 91 THR A N 1
ATOM 742 C CA . THR A 1 91 ? 11.352 -23.887 21.456 1.00 54.50 91 THR A CA 1
ATOM 743 C C . THR A 1 91 ? 10.810 -25.290 21.778 1.00 54.50 91 THR A C 1
ATOM 745 O O . THR A 1 91 ? 11.258 -25.908 22.738 1.00 54.50 91 THR A O 1
ATOM 748 N N . ASP A 1 92 ? 9.940 -25.853 20.934 1.00 51.62 92 ASP A N 1
ATOM 749 C CA . ASP A 1 92 ? 9.301 -27.163 21.170 1.00 51.62 92 ASP A CA 1
ATOM 750 C C . ASP A 1 92 ? 10.093 -28.373 20.620 1.00 51.62 92 ASP A C 1
ATOM 752 O O . ASP A 1 92 ? 9.808 -29.522 20.935 1.00 51.62 92 ASP A O 1
ATOM 756 N N . ARG A 1 93 ? 11.142 -28.158 19.810 1.00 52.06 93 ARG A N 1
ATOM 757 C CA . ARG A 1 93 ? 11.916 -29.259 19.182 1.00 52.06 93 ARG A CA 1
ATOM 758 C C . ARG A 1 93 ? 13.200 -29.661 19.913 1.00 52.06 93 ARG A C 1
ATOM 760 O O . ARG A 1 93 ? 13.991 -30.426 19.369 1.00 52.06 93 ARG A O 1
ATOM 767 N N . ARG A 1 94 ? 13.438 -29.151 21.125 1.00 45.78 94 ARG A N 1
ATOM 768 C CA . ARG A 1 94 ? 14.671 -29.425 21.894 1.00 45.78 94 ARG A CA 1
ATOM 769 C C . ARG A 1 94 ? 14.472 -30.174 23.215 1.00 45.78 94 ARG A C 1
ATOM 771 O O . ARG A 1 94 ? 15.430 -30.296 23.972 1.00 45.78 94 ARG A O 1
ATOM 778 N N . ALA A 1 95 ? 13.281 -30.715 23.464 1.00 47.81 95 ALA A N 1
ATOM 779 C CA . ALA A 1 95 ? 12.999 -31.566 24.618 1.00 47.81 95 ALA A CA 1
ATOM 780 C C . ALA A 1 95 ? 12.326 -32.880 24.178 1.00 47.81 95 ALA A C 1
ATOM 782 O O . ALA A 1 95 ? 11.117 -33.040 24.316 1.00 47.81 95 ALA A O 1
ATOM 783 N N . ALA A 1 9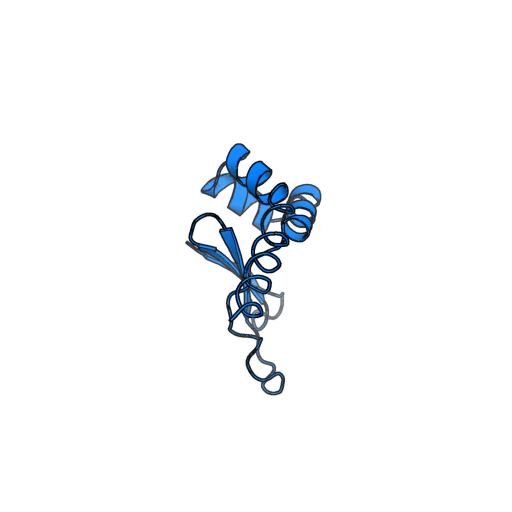6 ? 13.111 -33.806 23.625 1.00 40.19 96 ALA A N 1
ATOM 784 C CA . ALA A 1 96 ? 12.779 -35.229 23.537 1.00 40.19 96 ALA A CA 1
ATOM 785 C C . ALA A 1 96 ? 14.072 -36.050 23.545 1.00 40.19 96 ALA A C 1
ATOM 787 O O . ALA A 1 96 ? 15.004 -35.662 22.803 1.00 40.19 96 ALA A O 1
#

Mean predicted aligned error: 10.9 Å

Foldseek 3Di:
DKDWAADPVNAKTKMWDQDPLFIWMAIGHDDPPPPDRRPDTDTQALVNLVVCCVVVHPVVVVCCVVVNPVSSVVRNVPNPDVVPPVVVVPPPPPDD